Protein AF-A0AAJ8DPH8-F1 (afdb_monomer_lite)

pLDDT: mean 85.7, std 18.75, range [37.0, 98.5]

Foldseek 3Di:
DDDDDDDDDDDPDPPPPLQAAEEEEEDDDPVSLVLVVCLVPPDPPDPSVSYDYAAYEDPDDDCARVNGHYDYPVVLVPDPSHDYYHYDDPPVCPVVVVD

Sequence (99 aa):
MRTTAQATFPRVGQVEAVSMFGAVVVGIGTAGWVRIRDMLAPLSGSPAEKLAVRGFISRRSLDTQQGVSQISVEEAVSREDIHVAFICTDNISHEDSVR

Organism: Lates calcarifer (NCBI:txid8187)

Structure (mmCIF, N/CA/C/O backbone):
data_AF-A0AAJ8DPH8-F1
#
_entry.id   AF-A0AAJ8DPH8-F1
#
loop_
_atom_site.group_PDB
_atom_site.id
_atom_site.type_symbol
_atom_site.label_atom_id
_atom_site.label_alt_id
_atom_site.label_comp_id
_atom_site.label_asym_id
_atom_site.label_entity_id
_atom_site.label_seq_id
_atom_site.pdbx_PDB_ins_code
_atom_site.Cartn_x
_atom_site.Cartn_y
_atom_site.Cartn_z
_atom_site.occupancy
_atom_site.B_iso_or_equiv
_atom_site.auth_seq_id
_atom_site.auth_comp_id
_atom_site.auth_asym_id
_atom_site.auth_atom_id
_atom_site.pdbx_PDB_model_num
ATOM 1 N N . MET A 1 1 ? -54.784 15.112 31.822 1.00 41.47 1 MET A N 1
ATOM 2 C CA . MET A 1 1 ? -54.109 14.509 30.653 1.00 41.47 1 MET A CA 1
ATOM 3 C C . MET A 1 1 ? -52.967 15.427 30.236 1.00 41.47 1 MET A C 1
ATOM 5 O O . MET A 1 1 ? -53.228 16.476 29.668 1.00 41.47 1 MET A O 1
ATOM 9 N N . ARG A 1 2 ? -51.721 15.110 30.610 1.00 37.00 2 ARG A N 1
ATOM 10 C CA . ARG A 1 2 ? -50.522 15.818 30.134 1.00 37.00 2 ARG A CA 1
ATOM 11 C C . ARG A 1 2 ? -49.701 14.821 29.325 1.00 37.00 2 ARG A C 1
ATOM 13 O O . ARG A 1 2 ? -49.195 13.858 29.885 1.00 37.00 2 ARG A O 1
ATOM 20 N N . THR A 1 3 ? -49.630 15.047 28.022 1.00 43.53 3 THR A N 1
ATOM 21 C CA . THR A 1 3 ? -48.780 14.303 27.093 1.00 43.53 3 THR A CA 1
ATOM 22 C C . THR A 1 3 ? -47.383 14.908 27.159 1.00 43.53 3 THR A C 1
ATOM 24 O O . THR A 1 3 ? -47.193 16.058 26.776 1.00 43.53 3 THR A O 1
ATOM 27 N N . THR A 1 4 ? -46.407 14.169 27.676 1.00 44.22 4 THR A N 1
ATOM 28 C CA . THR A 1 4 ? -44.989 14.535 27.583 1.00 44.22 4 THR A CA 1
ATOM 29 C C . THR A 1 4 ? -44.409 13.918 26.318 1.00 44.22 4 THR A C 1
ATOM 31 O O . THR A 1 4 ? -44.215 12.706 26.250 1.00 44.22 4 THR A O 1
ATOM 34 N N . ALA A 1 5 ? -44.147 14.755 25.316 1.00 52.25 5 ALA A N 1
ATOM 35 C CA . ALA A 1 5 ? -43.310 14.406 24.179 1.00 52.25 5 ALA A CA 1
ATOM 36 C C . ALA A 1 5 ? -41.857 14.251 24.662 1.00 52.25 5 ALA A C 1
ATOM 38 O O . ALA A 1 5 ? -41.282 15.188 25.216 1.00 52.25 5 ALA A O 1
ATOM 39 N N . GLN A 1 6 ? -41.271 13.066 24.486 1.00 43.59 6 GLN A N 1
ATOM 40 C CA . GLN A 1 6 ? -39.835 12.867 24.665 1.00 43.59 6 GLN A CA 1
ATOM 41 C C . GLN A 1 6 ? -39.110 13.494 23.471 1.00 43.59 6 GLN A C 1
ATOM 43 O O . GLN A 1 6 ? -39.208 13.006 22.349 1.00 43.59 6 GLN A O 1
ATOM 48 N N . ALA A 1 7 ? -38.392 14.587 23.718 1.00 47.16 7 ALA A N 1
ATOM 49 C CA . ALA A 1 7 ? -37.434 15.131 22.769 1.00 47.16 7 ALA A CA 1
ATOM 50 C C . ALA A 1 7 ? -36.191 14.229 22.750 1.00 47.16 7 ALA A C 1
ATOM 52 O O . ALA A 1 7 ? -35.494 14.089 23.756 1.00 47.16 7 ALA A O 1
ATOM 53 N N . THR A 1 8 ? -35.922 13.596 21.611 1.00 47.66 8 THR A N 1
ATOM 54 C CA . THR A 1 8 ? -34.691 12.838 21.377 1.00 47.66 8 THR A CA 1
ATOM 55 C C . THR A 1 8 ? -33.554 13.825 21.111 1.00 47.66 8 THR A C 1
ATOM 57 O O . THR A 1 8 ? -33.489 14.436 20.048 1.00 47.66 8 THR A O 1
ATOM 60 N N . PHE A 1 9 ? -32.665 14.012 22.086 1.00 47.28 9 PHE A N 1
ATOM 61 C CA . PHE A 1 9 ? -31.407 14.735 21.886 1.00 47.28 9 PHE A CA 1
ATOM 62 C C . PHE A 1 9 ? -30.424 13.862 21.082 1.00 47.28 9 PHE A C 1
ATOM 64 O O . PHE A 1 9 ? -30.285 12.676 21.397 1.00 47.28 9 PHE A O 1
ATOM 71 N N . PRO A 1 10 ? -29.712 14.403 20.076 1.00 44.69 10 PRO A N 1
ATOM 72 C CA . PRO A 1 10 ? -28.653 13.661 19.399 1.00 44.69 10 PRO A CA 1
ATOM 73 C C . PRO A 1 10 ? -27.479 13.420 20.361 1.00 44.69 10 PRO A C 1
ATOM 75 O O . PRO A 1 10 ? -27.047 14.329 21.073 1.00 44.69 10 PRO A O 1
ATOM 78 N N . ARG A 1 11 ? -26.956 12.185 20.399 1.00 58.00 11 ARG A N 1
ATOM 79 C CA . ARG A 1 11 ? -25.766 11.848 21.193 1.00 58.00 11 ARG A CA 1
ATOM 80 C C . ARG A 1 11 ? -24.531 12.473 20.548 1.00 58.00 11 ARG A C 1
ATOM 82 O O . ARG A 1 11 ? -24.153 12.111 19.438 1.00 58.00 11 ARG A O 1
ATOM 89 N N . VAL A 1 12 ? -23.878 13.371 21.279 1.00 53.00 12 VAL A N 1
ATOM 90 C CA . VAL A 1 12 ? -22.503 13.803 21.007 1.00 53.00 12 VAL A CA 1
ATOM 91 C C . VAL A 1 12 ? -21.601 12.567 21.097 1.00 53.00 12 VAL A C 1
ATOM 93 O O . VAL A 1 12 ? -21.534 11.945 22.155 1.00 53.00 12 VAL A O 1
ATOM 96 N N . GLY A 1 13 ? -20.937 12.195 19.998 1.00 44.84 13 GLY A N 1
ATOM 97 C CA . GLY A 1 13 ? -19.854 11.201 20.021 1.00 44.84 13 GLY A CA 1
ATOM 98 C C . GLY A 1 13 ? -19.965 10.007 19.073 1.00 44.84 13 GLY A C 1
ATOM 99 O O . GLY A 1 13 ? -19.064 9.175 19.082 1.00 44.84 13 GLY A O 1
ATOM 100 N N . GLN A 1 14 ? -20.991 9.904 18.226 1.00 41.94 14 GLN A N 1
ATOM 101 C CA . GLN A 1 14 ? -20.960 8.934 17.128 1.00 41.94 14 GLN A CA 1
ATOM 102 C C . GLN A 1 14 ? -20.186 9.552 15.957 1.00 41.94 14 GLN A C 1
ATOM 104 O O . GLN A 1 14 ? -20.770 10.082 15.016 1.00 41.94 14 GLN A O 1
ATOM 109 N N . VAL A 1 15 ? -18.849 9.521 16.033 1.00 49.59 15 VAL A N 1
ATOM 110 C CA . VAL A 1 15 ? -18.070 9.419 14.797 1.00 49.59 15 VAL A CA 1
ATOM 111 C C . VAL A 1 15 ? -18.536 8.113 14.174 1.00 49.59 15 VAL A C 1
ATOM 113 O O . VAL A 1 15 ? -18.221 7.037 14.675 1.00 49.59 15 VAL A O 1
ATOM 116 N N . GLU A 1 16 ? -19.414 8.206 13.176 1.00 46.72 16 GLU A N 1
ATOM 117 C CA . GLU A 1 16 ? -19.675 7.097 12.266 1.00 46.72 16 GLU A CA 1
ATOM 118 C C . GLU A 1 16 ? -18.302 6.522 11.939 1.00 46.72 16 GLU A C 1
ATOM 120 O O . GLU A 1 16 ? -17.446 7.247 11.423 1.00 46.72 16 GLU A O 1
ATOM 125 N N . ALA A 1 17 ? -18.035 5.280 12.342 1.00 50.56 17 ALA A N 1
ATOM 126 C CA . ALA A 1 17 ? -16.849 4.594 11.881 1.00 50.56 17 ALA A CA 1
ATOM 127 C C . ALA A 1 17 ? -17.039 4.494 10.371 1.00 50.56 17 ALA A C 1
ATOM 129 O O . ALA A 1 17 ? -17.730 3.597 9.891 1.00 50.56 17 ALA A O 1
ATOM 130 N N . VAL A 1 18 ? -16.527 5.485 9.635 1.00 58.56 18 VAL A N 1
ATOM 131 C CA . VAL A 1 18 ? -16.453 5.440 8.184 1.00 58.56 18 VAL A CA 1
ATOM 132 C C . VAL A 1 18 ? -15.777 4.113 7.920 1.00 58.56 18 VAL A C 1
ATOM 134 O O . VAL A 1 18 ? -14.644 3.918 8.355 1.00 58.56 18 VAL A O 1
ATOM 137 N N . SER A 1 19 ? -16.513 3.161 7.346 1.00 67.12 19 SER A N 1
ATOM 138 C CA . SER A 1 19 ? -15.969 1.842 7.052 1.00 67.12 19 SER A CA 1
ATOM 139 C C . SER A 1 19 ? -14.759 2.066 6.151 1.00 67.12 19 SER A C 1
ATOM 141 O O . SER A 1 19 ? -14.899 2.488 5.002 1.00 67.12 19 SER A O 1
ATOM 143 N N . MET A 1 20 ? -13.565 1.935 6.731 1.00 87.81 20 MET A N 1
ATOM 144 C CA . MET A 1 20 ? -12.317 2.182 6.027 1.00 87.81 20 MET A CA 1
ATOM 145 C C . MET A 1 20 ? -11.963 0.914 5.266 1.00 87.81 20 MET A C 1
ATOM 147 O O . MET A 1 20 ? -11.844 -0.160 5.859 1.00 87.81 20 MET A O 1
ATOM 151 N N . PHE A 1 21 ? -11.735 1.044 3.966 1.00 95.38 21 PHE A N 1
ATOM 152 C CA . PHE A 1 21 ? -11.169 -0.028 3.167 1.00 95.38 21 PHE A CA 1
ATOM 153 C C . PHE A 1 21 ? -9.702 -0.184 3.548 1.00 95.38 21 PHE A C 1
ATOM 155 O O . PHE A 1 21 ? -8.864 0.672 3.251 1.00 95.38 21 PHE A O 1
ATOM 162 N N . GLY A 1 22 ? -9.372 -1.275 4.228 1.00 97.12 22 GLY A N 1
ATOM 163 C CA . GLY A 1 22 ? -7.973 -1.620 4.426 1.00 97.12 22 GLY A CA 1
ATOM 164 C C . GLY A 1 22 ? -7.299 -1.939 3.095 1.00 97.12 22 GLY A C 1
ATOM 165 O O . GLY A 1 22 ? -7.873 -2.611 2.238 1.00 97.12 22 GLY A O 1
ATOM 166 N N . ALA A 1 23 ? -6.089 -1.431 2.915 1.00 97.69 23 ALA A N 1
ATOM 167 C CA . ALA A 1 23 ? -5.357 -1.500 1.668 1.00 97.69 23 ALA A CA 1
ATOM 168 C C . ALA A 1 23 ? -3.932 -2.007 1.886 1.00 97.69 23 ALA A C 1
ATOM 170 O O . ALA A 1 23 ? -3.268 -1.643 2.860 1.00 97.69 23 ALA A O 1
ATOM 171 N N . VAL A 1 24 ? -3.441 -2.803 0.942 1.00 98.12 24 VAL A N 1
ATOM 172 C CA . VAL A 1 24 ? -2.038 -3.217 0.857 1.00 98.12 24 VAL A CA 1
ATOM 173 C C . VAL A 1 24 ? -1.379 -2.565 -0.354 1.00 98.12 24 VAL A C 1
ATOM 175 O O . VAL A 1 24 ? -2.012 -2.383 -1.393 1.00 98.12 24 VAL A O 1
ATOM 178 N N . VAL A 1 25 ? -0.103 -2.198 -0.240 1.00 98.19 25 VAL A N 1
ATOM 179 C CA . VAL A 1 25 ? 0.689 -1.686 -1.371 1.00 98.19 25 VAL A CA 1
ATOM 180 C C . VAL A 1 25 ? 1.648 -2.766 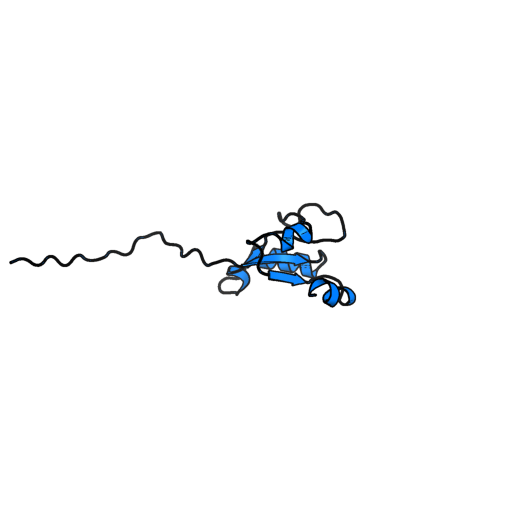-1.854 1.00 98.19 25 VAL A C 1
ATOM 182 O O . VAL A 1 25 ? 2.491 -3.229 -1.090 1.00 98.19 25 VAL A O 1
ATOM 185 N N . VAL A 1 26 ? 1.546 -3.162 -3.121 1.00 97.75 26 VAL A N 1
ATOM 186 C CA . VAL A 1 26 ? 2.393 -4.190 -3.738 1.00 97.75 26 VAL A CA 1
ATOM 187 C C . VAL A 1 26 ? 3.489 -3.512 -4.548 1.00 97.75 26 VAL A C 1
ATOM 189 O O . VAL A 1 26 ? 3.219 -2.860 -5.551 1.00 97.75 26 VAL A O 1
ATOM 192 N N . GLY A 1 27 ? 4.740 -3.674 -4.124 1.00 96.81 27 GLY A N 1
ATOM 193 C CA . GLY A 1 27 ? 5.902 -3.054 -4.755 1.00 96.81 27 GLY A CA 1
ATOM 194 C C . GLY A 1 27 ? 6.295 -1.727 -4.108 1.00 96.81 27 GLY A C 1
ATOM 195 O O . GLY A 1 27 ? 5.601 -0.719 -4.220 1.00 96.81 27 GLY A O 1
ATOM 196 N N . ILE A 1 28 ? 7.470 -1.713 -3.471 1.00 96.25 28 ILE A N 1
ATOM 197 C CA . ILE A 1 28 ? 8.068 -0.509 -2.879 1.00 96.25 28 ILE A CA 1
ATOM 198 C C . ILE A 1 28 ? 9.156 0.039 -3.801 1.00 96.25 28 ILE A C 1
ATOM 200 O O . ILE A 1 28 ? 10.322 -0.353 -3.724 1.00 96.25 28 ILE A O 1
ATOM 204 N N . GLY A 1 29 ? 8.737 0.949 -4.677 1.00 93.62 29 GLY A N 1
ATOM 205 C CA . GLY A 1 29 ? 9.571 1.899 -5.417 1.00 93.62 29 GLY A CA 1
ATOM 206 C C . GLY A 1 29 ? 9.011 3.314 -5.235 1.00 93.62 29 GLY A C 1
ATOM 207 O O . GLY A 1 29 ? 8.320 3.576 -4.252 1.00 93.62 29 GLY A O 1
ATOM 208 N N . THR A 1 30 ? 9.228 4.218 -6.192 1.00 95.75 30 THR A N 1
ATOM 209 C CA . THR A 1 30 ? 8.698 5.593 -6.106 1.00 95.75 30 THR A CA 1
ATOM 210 C C . THR A 1 30 ? 7.168 5.624 -5.988 1.00 95.75 30 THR A C 1
ATOM 212 O O . THR A 1 30 ? 6.633 6.318 -5.125 1.00 95.75 30 THR A O 1
ATOM 215 N N . ALA A 1 31 ? 6.457 4.835 -6.803 1.00 96.56 31 ALA A N 1
ATOM 216 C CA . ALA A 1 31 ? 4.993 4.797 -6.796 1.00 96.56 31 ALA A CA 1
ATOM 217 C C . ALA A 1 31 ? 4.427 4.252 -5.475 1.00 96.56 31 ALA A C 1
ATOM 219 O O . ALA A 1 31 ? 3.573 4.890 -4.862 1.00 96.56 31 ALA A O 1
ATOM 220 N N . GLY A 1 32 ? 4.941 3.114 -4.997 1.00 97.19 32 GLY A N 1
ATOM 221 C CA . GLY A 1 32 ? 4.479 2.509 -3.746 1.00 97.19 32 GLY A CA 1
ATOM 222 C C . GLY A 1 32 ? 4.702 3.414 -2.533 1.00 97.19 32 GLY A C 1
ATOM 223 O O . GLY A 1 32 ? 3.817 3.550 -1.691 1.00 97.19 32 GLY A O 1
ATOM 224 N N . TRP A 1 33 ? 5.842 4.110 -2.477 1.00 96.94 33 TRP A N 1
ATOM 225 C CA . TRP A 1 33 ? 6.146 5.037 -1.382 1.00 96.94 33 TRP A CA 1
ATOM 226 C C . TRP A 1 33 ? 5.183 6.231 -1.3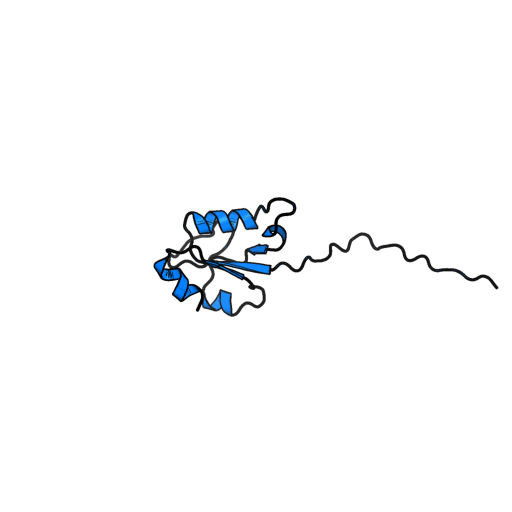51 1.00 96.94 33 TRP A C 1
ATOM 228 O O . TRP A 1 33 ? 4.700 6.617 -0.286 1.00 96.94 33 TRP A O 1
ATOM 238 N N . VAL A 1 34 ? 4.844 6.769 -2.526 1.00 96.88 34 VAL A N 1
ATOM 239 C CA . VAL A 1 34 ? 3.821 7.811 -2.670 1.00 96.88 34 VAL A CA 1
ATOM 240 C C . VAL A 1 34 ? 2.442 7.298 -2.249 1.00 96.88 34 VAL A C 1
ATOM 242 O O . VAL A 1 34 ? 1.746 7.997 -1.521 1.00 96.88 34 VAL A O 1
ATOM 245 N N . ARG A 1 35 ? 2.057 6.068 -2.616 1.00 97.44 35 ARG A N 1
ATOM 246 C CA . ARG A 1 35 ? 0.758 5.500 -2.211 1.00 97.44 35 ARG A CA 1
ATOM 247 C C . ARG A 1 35 ? 0.627 5.296 -0.708 1.00 97.44 35 ARG A C 1
ATOM 249 O O . ARG A 1 35 ? -0.435 5.582 -0.167 1.00 97.44 35 ARG A O 1
ATOM 256 N N . ILE A 1 36 ? 1.691 4.866 -0.029 1.00 97.69 36 ILE A N 1
ATOM 257 C CA . ILE A 1 36 ? 1.701 4.802 1.440 1.00 97.69 36 ILE A CA 1
ATOM 258 C C . ILE A 1 36 ? 1.507 6.203 2.030 1.00 97.69 36 ILE A C 1
ATOM 260 O O . ILE A 1 36 ? 0.622 6.397 2.860 1.00 97.69 36 ILE A O 1
ATOM 264 N N . ARG A 1 37 ? 2.276 7.189 1.558 1.00 96.62 37 ARG A N 1
ATOM 265 C CA . ARG A 1 37 ? 2.191 8.577 2.030 1.00 96.62 37 ARG A CA 1
ATOM 266 C C . ARG A 1 37 ? 0.784 9.149 1.869 1.00 96.62 37 ARG A C 1
ATOM 268 O O . ARG A 1 37 ? 0.251 9.720 2.812 1.00 96.62 37 ARG A O 1
ATOM 275 N N . ASP A 1 38 ? 0.194 8.989 0.688 1.00 95.56 38 ASP A N 1
ATOM 276 C CA . ASP A 1 38 ? -1.120 9.547 0.367 1.00 95.56 38 ASP A CA 1
ATOM 277 C C . ASP A 1 38 ? -2.238 8.920 1.228 1.00 95.56 38 ASP A C 1
ATOM 279 O O . ASP A 1 38 ? -3.243 9.576 1.484 1.00 95.56 38 ASP A O 1
ATOM 283 N N . MET A 1 39 ? -2.067 7.678 1.706 1.00 96.06 39 MET A N 1
ATOM 284 C CA . MET A 1 39 ? -2.990 7.044 2.662 1.00 96.06 39 MET A CA 1
ATOM 285 C C . MET A 1 39 ? -2.725 7.440 4.121 1.00 96.06 39 MET A C 1
ATOM 287 O O . MET A 1 39 ? -3.660 7.490 4.912 1.00 96.06 39 MET A O 1
ATOM 291 N N . LEU A 1 40 ? -1.471 7.711 4.502 1.00 96.12 40 LEU A N 1
ATOM 292 C CA . LEU A 1 40 ? -1.123 8.150 5.862 1.00 96.12 40 LEU A CA 1
ATOM 293 C C . LEU A 1 40 ? -1.449 9.628 6.112 1.00 96.12 40 LEU A C 1
ATOM 295 O O . LEU A 1 40 ? -1.741 10.013 7.242 1.00 96.12 40 LEU A O 1
ATOM 299 N N . ALA A 1 41 ? -1.396 10.452 5.068 1.00 95.38 41 ALA A N 1
ATOM 300 C CA . ALA A 1 41 ? -1.715 11.874 5.107 1.00 95.38 41 ALA A CA 1
ATOM 301 C C . ALA A 1 41 ? -2.701 12.222 3.976 1.00 95.38 41 ALA A C 1
ATOM 303 O O . ALA A 1 41 ? -2.325 12.910 3.020 1.00 95.38 41 ALA A O 1
ATOM 304 N N . PRO A 1 42 ? -3.949 11.724 4.047 1.00 94.12 42 PRO A N 1
ATOM 305 C CA . PRO A 1 42 ? -4.929 11.948 2.998 1.00 94.12 42 PRO A CA 1
ATOM 306 C C . PRO A 1 42 ? -5.295 13.431 2.904 1.00 94.12 42 PRO A C 1
ATOM 308 O O . PRO A 1 42 ? -5.444 14.128 3.909 1.00 94.12 42 PRO A O 1
ATOM 311 N N . LEU A 1 43 ? -5.467 13.918 1.675 1.00 91.81 43 LEU A N 1
ATOM 312 C CA . LEU A 1 43 ? -6.000 15.256 1.436 1.00 91.81 43 LEU A CA 1
ATOM 313 C C . LEU A 1 43 ? -7.465 15.306 1.887 1.00 91.81 43 LEU A C 1
ATOM 315 O O . LEU A 1 43 ? -8.237 14.404 1.550 1.00 91.81 43 LEU A O 1
ATOM 319 N N . SER A 1 44 ? -7.853 16.371 2.589 1.00 92.56 44 SER A N 1
ATO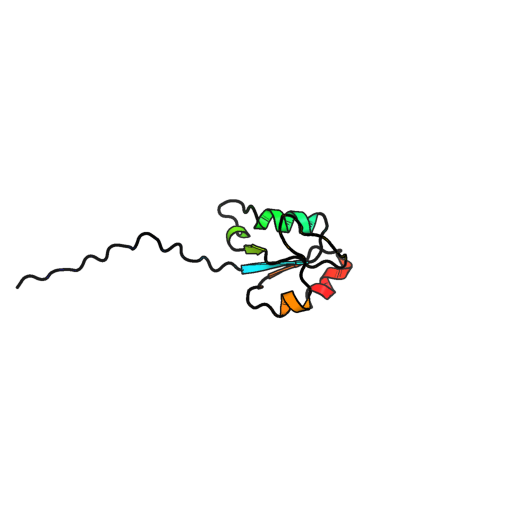M 320 C CA . SER A 1 44 ? -9.218 16.520 3.094 1.00 92.56 44 SER A CA 1
ATOM 321 C C . SER A 1 44 ? -10.266 16.440 1.982 1.00 92.56 44 SER A C 1
ATOM 323 O O . SER A 1 44 ? -10.144 17.113 0.958 1.00 92.56 44 SER A O 1
ATOM 325 N N . GLY A 1 45 ? -11.293 15.612 2.178 1.00 90.19 45 GLY A N 1
ATOM 326 C CA . GLY A 1 45 ? -12.350 15.369 1.191 1.00 90.19 45 GLY A CA 1
ATOM 327 C C . GLY A 1 45 ? -11.936 14.494 0.001 1.00 90.19 45 GLY A C 1
ATOM 328 O O . GLY A 1 45 ? -12.724 14.317 -0.931 1.00 90.19 45 GLY A O 1
ATOM 329 N N . SER A 1 46 ? -10.719 13.940 -0.002 1.00 90.94 46 SER A N 1
ATOM 330 C CA . SER A 1 46 ? -10.289 12.988 -1.028 1.00 90.94 46 SER A CA 1
ATOM 331 C C . SER A 1 46 ? -10.755 11.561 -0.707 1.00 90.94 46 SER A C 1
ATOM 333 O O . SER A 1 46 ? -10.922 11.201 0.459 1.00 90.94 46 SER A O 1
ATOM 335 N N . PRO A 1 47 ? -10.893 10.680 -1.717 1.00 89.88 47 PRO A N 1
ATOM 336 C CA . PRO A 1 47 ? -11.210 9.271 -1.480 1.00 89.88 47 PRO A CA 1
ATOM 337 C C . PRO A 1 47 ? -10.204 8.540 -0.576 1.00 89.88 47 PRO A C 1
ATOM 339 O O . PRO A 1 47 ? -10.556 7.516 0.005 1.00 89.88 47 PRO A O 1
ATOM 342 N N . ALA A 1 48 ? -8.977 9.059 -0.439 1.00 91.75 48 ALA A N 1
ATOM 343 C CA . ALA A 1 48 ? -7.939 8.465 0.397 1.00 91.75 48 ALA A CA 1
ATOM 344 C C . ALA A 1 48 ? -8.299 8.461 1.893 1.00 91.75 48 ALA A C 1
ATOM 346 O O . ALA A 1 48 ? -7.831 7.587 2.610 1.00 91.75 48 ALA A O 1
ATOM 347 N N . GLU A 1 49 ? -9.193 9.344 2.355 1.00 93.56 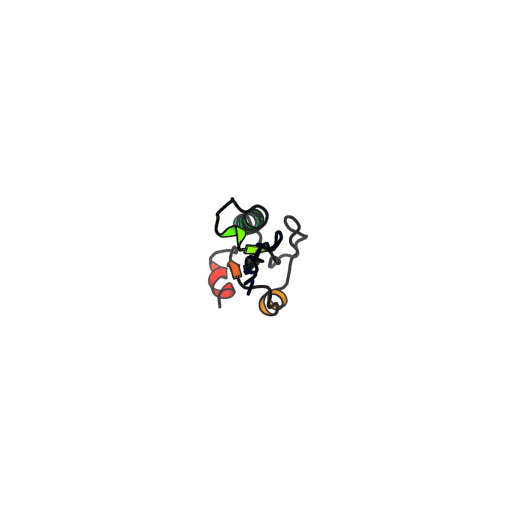49 GLU A N 1
ATOM 348 C CA . GLU A 1 49 ? -9.705 9.326 3.738 1.00 93.56 49 GLU A CA 1
ATOM 349 C C . GLU A 1 49 ? -10.453 8.028 4.084 1.00 93.56 49 GLU A C 1
ATOM 351 O O . GLU A 1 49 ? -10.611 7.688 5.254 1.00 93.56 49 GLU A O 1
ATOM 356 N N . LYS A 1 50 ? -10.917 7.289 3.069 1.00 94.69 50 LYS A N 1
ATOM 357 C CA . LYS A 1 50 ? -11.621 6.010 3.232 1.00 94.69 50 LYS A CA 1
ATOM 358 C C . LYS A 1 50 ? -10.685 4.805 3.159 1.00 94.69 50 LYS A C 1
ATOM 360 O O . LYS A 1 50 ? -11.171 3.678 3.184 1.00 94.69 50 LYS A O 1
ATOM 365 N N . LEU A 1 51 ? -9.377 5.019 3.027 1.00 95.94 51 LEU A N 1
ATOM 366 C CA . LEU A 1 51 ? -8.375 3.965 2.912 1.00 95.94 51 LEU A CA 1
ATOM 367 C C . LEU A 1 51 ? -7.541 3.882 4.188 1.00 95.94 51 LEU A C 1
ATOM 369 O O . LEU A 1 51 ? -7.126 4.899 4.734 1.00 95.94 51 LEU A O 1
ATOM 373 N N . ALA A 1 52 ? -7.249 2.666 4.639 1.00 96.50 52 ALA A N 1
ATOM 374 C CA . ALA A 1 52 ? -6.322 2.422 5.739 1.00 96.50 52 ALA A CA 1
ATOM 375 C C . ALA A 1 52 ? -5.194 1.507 5.265 1.00 96.50 52 ALA A C 1
ATOM 377 O O . ALA A 1 52 ? -5.435 0.349 4.939 1.00 96.50 52 ALA A O 1
ATOM 378 N N . VAL A 1 53 ? -3.951 1.986 5.249 1.00 97.31 53 VAL A N 1
ATOM 379 C CA . VAL A 1 53 ? -2.818 1.123 4.893 1.00 97.31 53 VAL A CA 1
ATOM 380 C C . VAL A 1 53 ? -2.610 0.048 5.970 1.00 97.31 53 VAL A C 1
ATOM 382 O O . VAL A 1 53 ? -2.461 0.349 7.153 1.00 97.31 53 VAL A O 1
ATOM 385 N N . ARG A 1 54 ? -2.637 -1.224 5.563 1.00 97.69 54 ARG A N 1
ATOM 386 C CA . ARG A 1 54 ? -2.504 -2.400 6.443 1.00 97.69 54 ARG A CA 1
ATOM 387 C C . ARG A 1 54 ? -1.140 -3.070 6.376 1.00 97.69 54 ARG A C 1
ATOM 389 O O . ARG A 1 54 ? -0.796 -3.835 7.272 1.00 97.69 54 ARG A O 1
ATOM 396 N N . GLY A 1 55 ? -0.374 -2.764 5.338 1.00 97.94 55 GLY A N 1
ATOM 397 C CA . GLY A 1 55 ? 0.949 -3.315 5.107 1.00 97.94 55 GLY A CA 1
ATOM 398 C C . GLY A 1 55 ? 1.434 -3.014 3.697 1.00 97.94 55 GLY A C 1
ATOM 399 O O . GLY A 1 55 ? 0.720 -2.418 2.880 1.00 97.94 55 GLY A O 1
ATOM 400 N N . PHE A 1 56 ? 2.645 -3.466 3.401 1.00 98.50 56 PHE A N 1
ATOM 401 C CA . PHE A 1 56 ? 3.146 -3.523 2.036 1.00 98.50 56 PHE A CA 1
ATOM 402 C C . PHE A 1 56 ? 3.732 -4.893 1.710 1.00 98.50 56 PHE A C 1
ATOM 404 O O . PHE A 1 56 ? 4.231 -5.595 2.582 1.00 98.50 56 PHE A O 1
ATOM 411 N N . ILE A 1 57 ? 3.722 -5.242 0.429 1.00 97.69 57 ILE A N 1
ATOM 412 C CA . ILE A 1 57 ? 4.329 -6.458 -0.104 1.00 97.69 57 ILE A CA 1
ATOM 413 C C . ILE A 1 57 ? 5.529 -6.053 -0.954 1.00 97.69 57 ILE A C 1
ATOM 415 O O . ILE A 1 57 ? 5.461 -5.154 -1.796 1.00 97.69 57 ILE A O 1
ATOM 419 N N . SER A 1 58 ? 6.651 -6.729 -0.745 1.00 95.75 58 SER A N 1
ATOM 420 C CA . SER A 1 58 ? 7.873 -6.541 -1.519 1.00 95.75 58 SER A CA 1
ATOM 421 C C . SER A 1 58 ? 8.569 -7.882 -1.710 1.00 95.75 58 SER A C 1
ATOM 423 O O . SER A 1 58 ? 8.579 -8.720 -0.816 1.00 95.75 58 SER A O 1
ATOM 425 N N . ARG A 1 59 ? 9.207 -8.064 -2.870 1.00 92.38 59 ARG A N 1
ATOM 426 C CA . ARG A 1 59 ? 10.104 -9.207 -3.125 1.00 92.38 59 ARG A CA 1
ATOM 427 C C . ARG A 1 59 ? 11.424 -9.090 -2.356 1.00 92.38 59 ARG A C 1
ATOM 429 O O . ARG A 1 59 ? 12.132 -10.070 -2.173 1.00 92.38 59 ARG A O 1
ATOM 436 N N . ARG A 1 60 ? 11.779 -7.868 -1.953 1.00 93.88 60 ARG A N 1
ATOM 437 C CA . ARG A 1 60 ? 12.955 -7.570 -1.130 1.00 93.88 60 ARG A CA 1
ATOM 438 C C . ARG A 1 60 ? 12.561 -7.654 0.340 1.00 93.88 60 ARG A C 1
ATOM 440 O O . ARG A 1 60 ? 11.447 -7.257 0.669 1.00 93.88 60 ARG A O 1
ATOM 447 N N . SER A 1 61 ? 13.485 -8.075 1.198 1.00 95.00 61 SER A N 1
ATOM 448 C CA . SER A 1 61 ? 13.352 -7.894 2.646 1.00 95.00 61 SER A CA 1
ATOM 449 C C . SER A 1 61 ? 13.636 -6.432 2.974 1.00 95.00 61 SER A C 1
ATOM 451 O O . SER A 1 61 ? 14.751 -5.964 2.748 1.00 95.00 61 SER A O 1
ATOM 453 N N . LEU A 1 62 ? 12.623 -5.702 3.428 1.00 95.12 62 LEU A N 1
ATOM 454 C CA . LEU A 1 62 ? 12.713 -4.285 3.761 1.00 95.12 62 LEU A CA 1
ATOM 455 C C . LEU A 1 62 ? 12.263 -4.066 5.202 1.00 95.12 62 LEU A C 1
ATOM 457 O O . LEU A 1 62 ? 11.333 -4.715 5.678 1.00 95.12 62 LEU A O 1
ATOM 461 N N . ASP A 1 63 ? 12.882 -3.094 5.862 1.00 96.31 63 ASP A N 1
ATOM 462 C CA . ASP A 1 63 ? 12.368 -2.566 7.122 1.00 96.31 63 ASP A CA 1
ATOM 463 C C . ASP A 1 63 ? 11.040 -1.825 6.906 1.00 96.31 63 ASP A C 1
ATOM 465 O O . ASP A 1 63 ? 10.558 -1.652 5.777 1.00 96.31 63 ASP A O 1
ATOM 469 N N . THR A 1 64 ? 10.455 -1.338 7.998 1.00 96.19 64 THR A N 1
ATOM 470 C CA . THR A 1 64 ? 9.232 -0.538 7.946 1.00 96.19 64 THR A CA 1
ATOM 471 C C . THR A 1 64 ? 9.394 0.684 7.036 1.00 96.19 64 THR A C 1
ATOM 473 O O . THR A 1 64 ? 10.422 1.360 7.009 1.00 96.19 64 THR A O 1
ATOM 476 N N . GLN A 1 65 ? 8.349 0.980 6.267 1.00 96.31 65 GLN A N 1
ATOM 477 C CA . GLN A 1 65 ? 8.307 2.091 5.321 1.00 96.31 65 GLN A CA 1
ATOM 478 C C . GLN A 1 65 ? 7.271 3.097 5.806 1.00 96.31 65 GLN A C 1
ATOM 480 O O . GLN A 1 65 ? 6.081 2.805 5.803 1.00 96.31 65 GLN A O 1
ATOM 485 N N . GLN A 1 66 ? 7.717 4.275 6.254 1.00 95.19 66 GLN A N 1
ATOM 486 C CA . GLN A 1 66 ? 6.835 5.301 6.839 1.00 95.19 66 GLN A CA 1
ATOM 487 C C . GLN A 1 66 ? 5.996 4.768 8.024 1.00 95.19 66 GLN A C 1
ATOM 489 O O . GLN A 1 66 ? 4.859 5.176 8.226 1.00 95.19 66 GLN A O 1
ATOM 494 N N . GLY A 1 67 ? 6.545 3.818 8.794 1.00 95.62 67 GLY A N 1
ATOM 495 C CA . GLY A 1 67 ? 5.840 3.155 9.899 1.00 95.62 67 GLY A CA 1
ATOM 496 C C . GLY A 1 67 ? 4.914 2.003 9.485 1.00 95.62 67 GLY A C 1
ATOM 497 O O . GLY A 1 67 ? 4.324 1.367 10.352 1.00 95.62 67 GLY A O 1
ATOM 498 N N . VAL A 1 68 ? 4.807 1.695 8.189 1.00 97.44 68 VAL A N 1
ATOM 499 C CA . VAL A 1 68 ? 4.060 0.540 7.670 1.00 97.44 68 VAL A CA 1
ATOM 500 C C . VAL A 1 68 ? 4.985 -0.669 7.573 1.00 97.44 68 VAL A C 1
ATOM 502 O O . VAL A 1 68 ? 6.100 -0.546 7.070 1.00 97.44 68 VAL A O 1
ATOM 505 N N . SER A 1 69 ? 4.535 -1.835 8.033 1.00 98.00 69 SER A N 1
ATOM 506 C CA . SER A 1 69 ? 5.316 -3.079 8.006 1.00 98.00 69 SER A CA 1
ATOM 507 C C . SER A 1 69 ? 5.152 -3.863 6.704 1.00 98.00 69 SER A C 1
ATOM 509 O O . SER A 1 69 ? 4.113 -3.789 6.039 1.00 98.00 69 SER A O 1
ATOM 511 N N . GLN A 1 70 ? 6.182 -4.642 6.368 1.00 98.12 70 GLN A N 1
ATOM 512 C CA . GLN A 1 70 ? 6.102 -5.639 5.307 1.00 98.12 70 GLN A CA 1
ATOM 513 C C . GLN A 1 70 ? 5.221 -6.809 5.760 1.00 98.12 70 GLN A C 1
ATOM 515 O O . GLN A 1 70 ? 5.374 -7.284 6.882 1.00 98.12 70 GLN A O 1
ATOM 520 N N . ILE A 1 71 ? 4.342 -7.283 4.880 1.00 97.94 71 ILE A N 1
ATOM 521 C CA . ILE A 1 71 ? 3.537 -8.498 5.060 1.00 97.94 71 ILE A CA 1
ATOM 522 C C . ILE A 1 71 ? 3.720 -9.422 3.854 1.00 97.94 71 ILE A C 1
ATOM 524 O O . ILE A 1 71 ? 4.165 -8.982 2.786 1.00 97.94 71 ILE A O 1
ATOM 528 N N . SER A 1 72 ? 3.407 -10.707 4.019 1.00 96.88 72 SER A N 1
ATOM 529 C CA . SER A 1 72 ? 3.448 -11.660 2.907 1.00 96.88 72 SER A CA 1
ATOM 530 C C . SER A 1 72 ? 2.192 -11.556 2.033 1.00 96.88 72 SER A C 1
ATOM 532 O O . SER A 1 72 ? 1.196 -10.936 2.416 1.00 96.88 72 SER A O 1
ATOM 534 N N . VAL A 1 73 ? 2.232 -12.159 0.841 1.00 95.50 73 VAL A N 1
ATOM 535 C CA . VAL A 1 73 ? 1.054 -12.229 -0.042 1.00 95.50 73 VAL A CA 1
ATOM 536 C C . VAL A 1 73 ? -0.043 -13.070 0.614 1.00 95.50 73 VAL A C 1
ATOM 538 O O . VAL A 1 73 ? -1.207 -12.685 0.617 1.00 95.50 73 VAL A O 1
ATOM 541 N N . GLU A 1 74 ? 0.337 -14.186 1.230 1.00 95.88 74 GLU A N 1
ATOM 542 C CA . GLU A 1 74 ? -0.562 -15.118 1.913 1.00 95.88 74 GLU A CA 1
ATOM 543 C C . GLU A 1 74 ? -1.260 -14.449 3.100 1.00 95.88 74 GLU A C 1
ATOM 545 O O . GLU A 1 74 ? -2.468 -14.602 3.289 1.00 95.88 74 GLU A O 1
ATOM 550 N N . GLU A 1 75 ? -0.518 -13.661 3.881 1.00 96.69 75 GLU A N 1
ATOM 551 C CA . GLU A 1 75 ? -1.098 -12.850 4.947 1.00 96.69 75 GLU A CA 1
ATOM 552 C C . GLU A 1 75 ? -2.078 -11.815 4.379 1.00 96.69 75 GLU A C 1
ATOM 554 O O . GLU A 1 75 ? -3.185 -11.666 4.890 1.00 96.69 75 GLU A O 1
ATOM 559 N N . ALA A 1 76 ? -1.711 -11.123 3.298 1.00 96.25 76 ALA A N 1
ATOM 560 C CA . ALA A 1 76 ? -2.561 -10.084 2.730 1.00 96.25 76 ALA A CA 1
ATOM 561 C C . ALA A 1 76 ? -3.902 -10.618 2.201 1.00 96.25 76 ALA A C 1
ATOM 563 O O . ALA A 1 76 ? -4.921 -9.954 2.357 1.00 96.25 76 ALA A O 1
ATOM 564 N N . VAL A 1 77 ? -3.901 -11.810 1.597 1.00 94.94 77 VAL A N 1
ATOM 565 C CA . VAL A 1 77 ? -5.102 -12.453 1.034 1.00 94.94 77 VAL A CA 1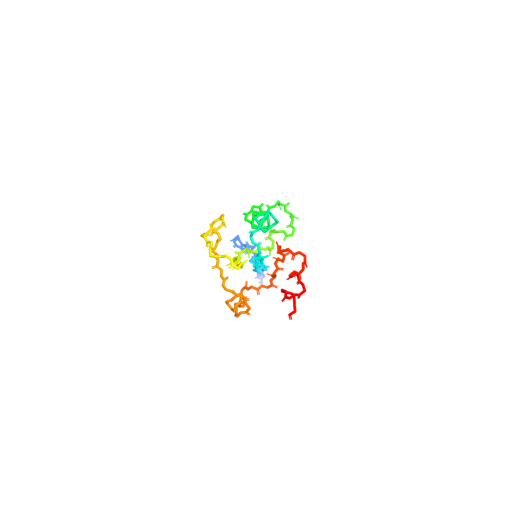
ATOM 566 C C . VAL A 1 77 ? -5.967 -13.114 2.112 1.00 94.94 77 VAL A C 1
ATOM 568 O O . VAL A 1 77 ? -7.179 -13.217 1.950 1.00 94.94 77 VAL A O 1
ATOM 571 N N . SER A 1 78 ? -5.369 -13.569 3.216 1.00 96.81 78 SER A N 1
ATOM 572 C CA . SER A 1 78 ? -6.111 -14.223 4.307 1.00 96.81 78 SER A CA 1
ATOM 573 C C . SER A 1 78 ? -6.783 -13.246 5.273 1.00 96.81 78 SER A C 1
ATOM 575 O O . SER A 1 78 ? -7.693 -13.629 6.006 1.00 96.81 78 SER A O 1
ATOM 577 N N . ARG A 1 79 ? -6.340 -11.988 5.296 1.00 97.00 79 ARG A N 1
ATOM 578 C CA . ARG A 1 79 ? -6.833 -10.964 6.215 1.00 97.00 79 ARG A CA 1
ATOM 579 C C . ARG A 1 79 ? -8.145 -10.346 5.740 1.00 97.00 79 ARG A C 1
ATOM 581 O O . ARG A 1 79 ? -8.190 -9.656 4.729 1.00 97.00 79 ARG A O 1
ATOM 588 N N . GLU A 1 80 ? -9.190 -10.490 6.551 1.00 95.69 80 GLU A N 1
ATOM 589 C CA . GLU A 1 80 ? -10.509 -9.890 6.292 1.00 95.69 80 GLU A CA 1
ATOM 590 C C . GLU A 1 80 ? -10.500 -8.354 6.351 1.00 95.69 80 GLU A C 1
ATOM 592 O O . GLU A 1 80 ? -11.388 -7.703 5.809 1.00 95.69 80 GLU A O 1
ATOM 597 N N . ASP A 1 81 ? -9.496 -7.750 6.997 1.00 95.81 81 ASP A N 1
ATOM 598 C CA . ASP A 1 81 ? -9.357 -6.297 7.075 1.00 95.81 81 ASP A CA 1
ATOM 599 C C . ASP A 1 81 ? -8.647 -5.683 5.858 1.00 95.81 81 ASP A C 1
ATOM 601 O O . ASP A 1 81 ? -8.469 -4.464 5.827 1.00 95.81 81 ASP A O 1
ATOM 605 N N . ILE A 1 82 ? -8.268 -6.483 4.854 1.00 96.69 82 ILE A N 1
ATOM 606 C CA . ILE A 1 82 ? -7.661 -6.040 3.595 1.00 96.69 82 ILE A CA 1
ATOM 607 C C . ILE A 1 82 ? -8.669 -6.224 2.460 1.00 96.69 82 ILE A C 1
ATOM 609 O O . ILE A 1 82 ? -9.141 -7.314 2.171 1.00 96.69 82 ILE A O 1
ATOM 613 N N . HIS A 1 83 ? -8.983 -5.118 1.796 1.00 96.25 83 HIS A N 1
ATOM 614 C CA . HIS A 1 83 ? -10.045 -5.023 0.797 1.00 96.25 83 HIS A CA 1
ATOM 615 C C . HIS A 1 83 ? -9.514 -4.582 -0.571 1.00 96.25 83 HIS A C 1
ATOM 617 O O . HIS A 1 83 ? -10.158 -4.807 -1.592 1.00 96.25 83 HIS A O 1
ATOM 623 N N . VAL A 1 84 ? -8.364 -3.897 -0.596 1.00 96.19 84 VAL A N 1
ATOM 624 C CA . VAL A 1 84 ? -7.800 -3.262 -1.793 1.00 96.19 84 VAL A CA 1
ATOM 625 C C . VAL A 1 84 ? -6.304 -3.549 -1.889 1.00 96.19 84 VAL A C 1
ATOM 627 O O . VAL A 1 84 ? -5.583 -3.456 -0.897 1.00 96.19 84 VAL A O 1
ATOM 630 N N . ALA A 1 85 ? -5.816 -3.815 -3.100 1.00 97.12 85 ALA A N 1
ATOM 631 C CA . ALA A 1 85 ? -4.391 -3.882 -3.405 1.00 97.12 85 ALA A CA 1
ATOM 632 C C . ALA A 1 85 ? -3.989 -2.757 -4.372 1.00 97.12 85 ALA A C 1
ATOM 634 O O . ALA A 1 85 ? -4.551 -2.616 -5.457 1.00 97.12 85 ALA A O 1
ATOM 635 N N . PHE A 1 86 ? -2.991 -1.960 -3.994 1.00 97.19 86 PHE A N 1
ATOM 636 C CA . PHE A 1 86 ? -2.344 -0.989 -4.874 1.00 97.19 86 PHE A CA 1
ATOM 637 C C . PHE A 1 86 ? -1.143 -1.639 -5.557 1.00 97.19 86 PHE A C 1
ATOM 639 O O . PHE A 1 86 ? -0.084 -1.771 -4.944 1.00 97.19 86 PHE A O 1
ATOM 646 N N . ILE A 1 87 ? -1.282 -2.008 -6.829 1.00 96.81 87 ILE A N 1
ATOM 647 C CA . ILE A 1 87 ? -0.185 -2.597 -7.607 1.00 96.81 87 ILE A CA 1
ATOM 648 C C . ILE A 1 87 ? 0.738 -1.487 -8.122 1.00 96.81 87 ILE A C 1
ATOM 650 O O . ILE A 1 87 ? 0.345 -0.644 -8.925 1.00 96.81 87 ILE A O 1
ATOM 654 N N . CYS A 1 88 ? 1.962 -1.456 -7.600 1.00 95.75 88 CYS A N 1
ATOM 655 C CA . CYS A 1 88 ? 2.984 -0.430 -7.838 1.00 95.75 88 CYS A CA 1
ATOM 656 C C . CYS A 1 88 ? 4.335 -1.040 -8.255 1.00 95.75 88 CYS A C 1
ATOM 658 O O . CYS A 1 88 ? 5.383 -0.404 -8.107 1.00 95.75 88 CYS A O 1
ATOM 660 N N . THR A 1 89 ? 4.321 -2.285 -8.729 1.00 93.00 89 THR A N 1
ATOM 661 C CA . THR A 1 89 ? 5.480 -2.994 -9.279 1.00 93.00 89 THR A CA 1
ATOM 662 C C . THR A 1 89 ? 5.760 -2.571 -10.728 1.00 93.00 89 THR A C 1
ATOM 664 O O . THR A 1 89 ? 5.069 -1.717 -11.286 1.00 93.00 89 THR A O 1
ATOM 667 N N . ASP A 1 90 ? 6.783 -3.157 -11.354 1.00 89.19 90 ASP A N 1
ATOM 668 C CA . ASP A 1 90 ? 7.067 -2.950 -12.777 1.00 89.19 90 ASP A CA 1
ATOM 669 C C . ASP A 1 90 ? 5.934 -3.511 -13.646 1.00 89.19 90 ASP A C 1
ATOM 671 O O . ASP A 1 90 ? 5.371 -4.561 -13.325 1.00 89.19 90 ASP A O 1
ATOM 675 N N . ASN A 1 91 ? 5.652 -2.860 -14.779 1.00 87.31 91 ASN A N 1
ATOM 676 C CA . ASN A 1 91 ? 4.495 -3.148 -15.641 1.00 87.31 91 ASN A CA 1
ATOM 677 C C . ASN A 1 91 ? 4.328 -4.636 -15.996 1.00 87.31 91 ASN A C 1
ATOM 679 O O . ASN A 1 91 ? 3.211 -5.137 -16.023 1.00 87.31 91 ASN A O 1
ATOM 683 N N . ILE A 1 92 ? 5.435 -5.349 -16.235 1.00 87.69 92 ILE A N 1
ATOM 684 C CA . ILE A 1 92 ? 5.424 -6.773 -16.620 1.00 87.69 92 ILE A CA 1
ATOM 685 C C . ILE A 1 92 ? 4.812 -7.654 -15.517 1.00 87.69 92 ILE A C 1
ATOM 687 O O . ILE A 1 92 ? 4.234 -8.689 -15.808 1.00 87.69 92 ILE A O 1
ATOM 691 N N . SER A 1 93 ? 4.903 -7.232 -14.256 1.00 85.88 93 SER A N 1
ATOM 692 C CA . SER A 1 93 ? 4.417 -7.995 -13.097 1.00 85.88 93 SER A CA 1
ATOM 693 C C . SER A 1 93 ? 3.007 -7.613 -12.634 1.00 85.88 93 SER A C 1
ATOM 695 O O . SER A 1 93 ? 2.546 -8.104 -11.603 1.00 85.88 93 SER A O 1
ATOM 697 N N . HIS A 1 94 ? 2.324 -6.709 -13.347 1.00 87.00 94 HIS A N 1
ATOM 698 C CA . HIS A 1 94 ? 0.977 -6.273 -12.964 1.00 87.00 94 HIS A CA 1
ATOM 699 C C . HIS A 1 94 ? -0.054 -7.382 -13.160 1.00 87.00 94 HIS A C 1
ATOM 701 O O . HIS A 1 94 ? -0.874 -7.585 -12.273 1.00 87.00 94 HIS A O 1
ATOM 707 N N . GLU A 1 95 ? 0.016 -8.114 -14.276 1.00 88.31 95 GLU A N 1
ATOM 708 C CA . GLU A 1 95 ? -0.916 -9.209 -14.581 1.00 88.31 95 GLU A CA 1
ATOM 709 C C . GLU A 1 95 ? -0.885 -10.287 -13.492 1.00 88.31 95 GLU A C 1
ATOM 711 O O . GLU A 1 95 ? -1.924 -10.611 -12.917 1.00 88.31 95 GLU A O 1
ATOM 716 N N . ASP A 1 96 ? 0.315 -10.751 -13.135 1.00 87.69 96 ASP A N 1
ATOM 717 C CA . ASP A 1 96 ? 0.516 -11.769 -12.098 1.00 87.69 96 ASP A CA 1
ATOM 718 C C . ASP A 1 96 ? 0.010 -11.328 -10.718 1.00 87.69 96 ASP A C 1
ATOM 720 O O . ASP A 1 96 ? -0.364 -12.166 -9.907 1.00 87.69 96 ASP A O 1
ATOM 724 N N . SER A 1 97 ? 0.006 -10.021 -10.432 1.00 83.00 97 SER A N 1
ATOM 725 C CA . SER A 1 97 ? -0.435 -9.494 -9.133 1.00 83.00 97 SER A CA 1
ATOM 726 C C . SER A 1 97 ? -1.953 -9.314 -9.031 1.00 83.00 97 SER A C 1
ATOM 728 O O . SER A 1 97 ? -2.468 -9.156 -7.927 1.00 83.00 97 SER A O 1
ATOM 730 N N . VAL A 1 98 ? -2.657 -9.251 -10.165 1.00 86.69 98 VAL A N 1
ATOM 731 C CA . VAL A 1 98 ? -4.116 -9.043 -10.226 1.00 86.69 98 VAL A CA 1
ATOM 732 C C . VAL A 1 98 ? -4.876 -10.366 -10.310 1.00 86.69 98 VAL A C 1
ATOM 734 O O . VAL A 1 98 ? -6.028 -10.426 -9.879 1.00 86.69 98 VAL A O 1
ATOM 737 N N . ARG A 1 99 ? -4.258 -11.386 -10.908 1.00 81.12 99 ARG A N 1
ATOM 738 C CA . ARG A 1 99 ? -4.853 -12.706 -11.119 1.00 81.12 99 ARG A CA 1
ATOM 739 C C . ARG A 1 99 ? -5.074 -13.467 -9.814 1.00 81.12 99 ARG A C 1
ATOM 741 O O . ARG A 1 99 ? -6.120 -14.152 -9.752 1.00 81.12 99 ARG A O 1
#

Secondary structure (DSSP, 8-state):
--------PPPTT-------EEEEEE--SHHHHHHHHHHHSPPTTSGGGGEEEEEEE-SS----BTTBPB--HHHHHH-TT--EEEE-S-GGGHHHHH-

Radius of gyration: 19.88 Å; chains: 1; bounding b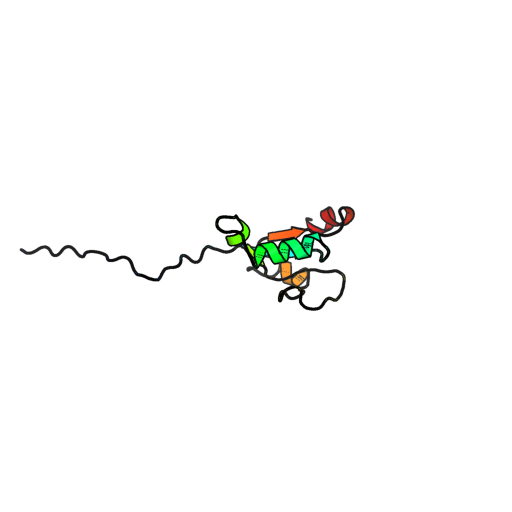ox: 68×32×47 Å

=== Feature glossary ===
Legend for the data blocks above and below:

— What the protein is —

The amino-acid sequence is the protein's primary structure: the linear order of residues from the N-terminus to the C-terminus, written in one-letter code. Everything else here — the 3D coordinates, the secondary structure, the domain annotations — is ultimately a consequence of this string.

Database cross-references. InterPro integrates a dozen domain/family signature databases into unified entries with residue-range hits. GO terms attach function/process/location labels with evidence codes. CATH codes position the fold in a four-level structural taxonomy. Organism is the NCBI-taxonomy species name.

— Where its atoms are —

The mmCIF block holds the 3D Cartesian coordinates of each backbone atom (N, Cα, C, O) in ångströms. mmCIF is the PDB's canonical archive format — a tagged-loop text representation of the atomic model.

The six renders are orthographic views along the three Cartesian axes in both directions. Representation (cartoon, sticks, or surface) and color scheme (sequence-rainbow or by-chain) vary across proteins so the training set covers all the common visualization conventions.

— Local backbone conformation —

Secondary structure is the local, repeating backbone conformation. DSSP classifies it into eight states by reading the hydrogen-bond network: three helix types (H, G, I), two β types (E, B), two non-regular types (T, S), and unstructured coil (-).

SS3 is a coarse helix/strand/coil call (letters a/b/c) made by the P-SEA algorithm from inter-Cα distances and dihedrals. It is less detailed than DSSP but needs only Cα positions.

Backbone dihedral angles. Every residue except chain termini has a φ (preceding-C → N → Cα → C) and a ψ (N → Cα → C → next-N). They are reported in degrees following the IUPAC sign convention. Secondary structure is essentially a statement about which (φ, ψ) basin each residue occupies.

— Global shape and packing —

The geometric summary reports three shape descriptors. Rg (radius of gyration) measures how spread out the Cα atoms are about their centre of mass; compact globular proteins have small Rg, elongated or unfolded ones large. Cα contacts (<8 Å, |i−j|>4) count long-range residue pairs in spatial proximity — high for tightly packed folds, near zero for rods or random coil. The bounding-box extents give the protein's footprint along x, y, z in Å.

Solvent accessibility: the surface area of each residue that a 1.4 Å water probe can touch, in Å². When only backbone atoms are present the absolute values are lower than full-atom SASA (side chains contribute most of the area) and are flagged as backbone-only.

Plot images: a contact map (which residues are close in 3D, as an N×N binary image), a Ramachandran scatter (backbone torsion angles, revealing secondary-structure composition at a glance), and — for AlphaFold structures — a PAE heatmap (pairwise prediction confidence).

— Structural neighborhood —

Foldseek's 3Di representation compresses backbone geometry into a per-residue letter drawn from a learned twenty-state alphabet. It captures the tertiary interaction pattern around each residue — which residues are packed against it in space, regardless of where they are in sequence.

Structural nearest neighbors (via Foldseek easy-search vs the PDB). Reported per hit: target PDB id, E-value, and alignment TM-score. A TM-score above ~0.5 is the conventional threshold for 'same fold'.

— Confidence and disorder —

pLDDT (predicted Local Distance Difference Test) is AlphaFold's per-residue confidence score, ranging from 0 to 100. Values above 90 indicate high confidence (typically well-packed cores); 70–90 is confident; 50–70 low confidence; below 50 usually means the region is disordered or the prediction is unreliable there. AlphaFold stores pLDDT in the mmCIF B-factor column.

For experimental (PDB) structures, the B-factor (temperature factor) quantifies the positional spread of each atom in the crystal — a combination of thermal vibration and static disorder — in units of Å². High B-factors mark flexible loops or poorly resolved regions; low B-factors mark the rigid, well-ordered core.

Predicted Aligned Error (PAE) is an AlphaFold confidence matrix: entry (i, j) is the expected error in the position of residue j, in ångströms, when the prediction is superimposed on the true structure at residue i. Low PAE within a block of residues means that block is internally rigid and well-predicted; high PAE between two blocks means their relative placement is uncertain even if each block individually is confident.